Protein AF-A0A2N2S360-F1 (afdb_monomer_lite)

Structure (mmCIF, N/CA/C/O backbone):
data_AF-A0A2N2S360-F1
#
_entry.id   AF-A0A2N2S360-F1
#
loop_
_atom_site.group_PDB
_atom_site.id
_atom_site.type_symbol
_atom_site.label_atom_id
_atom_site.label_alt_id
_atom_site.label_comp_id
_atom_site.label_asym_id
_atom_site.label_entity_id
_atom_site.label_seq_id
_atom_site.pdbx_PDB_ins_code
_atom_site.Cartn_x
_atom_site.Cartn_y
_atom_site.Cartn_z
_atom_site.occupancy
_atom_site.B_iso_or_equiv
_atom_site.auth_seq_id
_atom_site.auth_comp_id
_atom_site.auth_asym_id
_atom_site.auth_atom_id
_atom_site.pdbx_PDB_model_num
ATOM 1 N N . MET A 1 1 ? 21.026 -12.744 -9.551 1.00 46.03 1 MET A N 1
ATOM 2 C CA .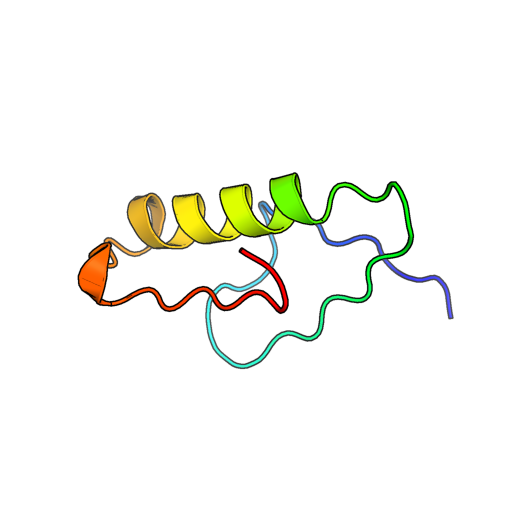 MET A 1 1 ? 19.680 -13.220 -9.937 1.00 46.03 1 MET A CA 1
ATOM 3 C C . MET A 1 1 ? 18.959 -12.044 -10.569 1.00 46.03 1 MET A C 1
ATOM 5 O O . MET A 1 1 ? 19.218 -10.941 -10.101 1.00 46.03 1 MET A O 1
ATOM 9 N N . PRO A 1 2 ? 18.167 -12.211 -11.641 1.00 48.50 2 PRO A N 1
ATOM 10 C CA . PRO A 1 2 ? 17.397 -11.086 -12.159 1.00 48.50 2 PRO A CA 1
ATOM 11 C C . PRO A 1 2 ? 16.459 -10.610 -11.044 1.00 48.50 2 PRO A C 1
ATOM 13 O O . PRO A 1 2 ? 15.764 -11.426 -10.441 1.00 48.50 2 PRO A O 1
ATOM 16 N N . SER A 1 3 ? 16.505 -9.321 -10.717 1.00 57.09 3 SER A N 1
ATOM 17 C CA . SER A 1 3 ? 15.505 -8.699 -9.857 1.00 57.09 3 SER A CA 1
ATOM 18 C C . SER A 1 3 ? 14.205 -8.696 -10.649 1.00 57.09 3 SER A C 1
ATOM 20 O O . SER A 1 3 ? 14.054 -7.911 -11.584 1.00 57.09 3 SER A O 1
ATOM 22 N N . THR A 1 4 ? 13.309 -9.635 -10.358 1.00 68.81 4 THR A N 1
ATOM 23 C CA . THR A 1 4 ? 11.951 -9.567 -10.889 1.00 68.81 4 THR A CA 1
ATOM 24 C C . THR A 1 4 ? 11.329 -8.310 -10.305 1.00 68.81 4 THR A C 1
ATOM 26 O O . THR A 1 4 ? 11.180 -8.211 -9.086 1.00 68.81 4 THR A O 1
ATOM 29 N N . ASP A 1 5 ? 11.039 -7.333 -11.159 1.00 82.00 5 ASP A N 1
ATOM 30 C CA . ASP A 1 5 ? 10.347 -6.124 -10.734 1.00 82.00 5 ASP A CA 1
ATOM 31 C C . ASP A 1 5 ? 9.014 -6.505 -10.077 1.00 82.00 5 ASP A C 1
ATOM 33 O O . ASP A 1 5 ? 8.347 -7.461 -10.482 1.00 82.00 5 ASP A O 1
ATOM 37 N N . LEU A 1 6 ? 8.639 -5.768 -9.032 1.00 89.50 6 LEU A N 1
ATOM 38 C CA . LEU A 1 6 ? 7.365 -5.971 -8.355 1.00 89.50 6 LEU A CA 1
ATOM 39 C C . LEU A 1 6 ? 6.211 -5.730 -9.335 1.00 89.50 6 LEU A C 1
ATOM 41 O O . LEU A 1 6 ? 6.031 -4.609 -9.811 1.00 89.50 6 LEU A O 1
ATOM 45 N N . ASP A 1 7 ? 5.372 -6.741 -9.544 1.00 92.81 7 ASP A N 1
ATOM 46 C CA . ASP A 1 7 ? 4.036 -6.541 -10.100 1.00 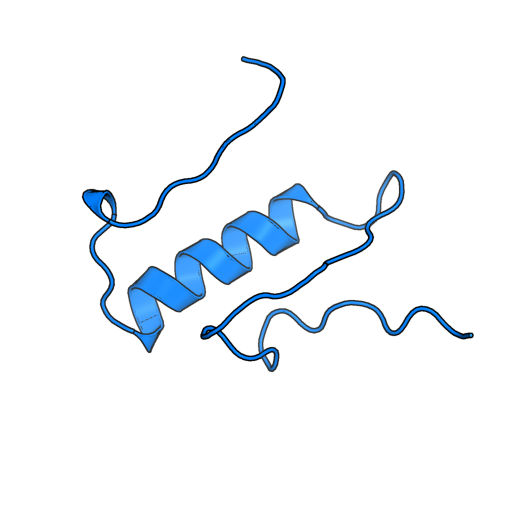92.81 7 ASP A CA 1
ATOM 47 C C . ASP A 1 7 ? 3.054 -6.237 -8.964 1.00 92.81 7 ASP A C 1
ATOM 49 O O . ASP A 1 7 ? 2.614 -7.118 -8.223 1.00 92.81 7 ASP A O 1
ATOM 53 N N . VAL A 1 8 ? 2.719 -4.956 -8.830 1.00 94.69 8 VAL A N 1
ATOM 54 C CA . VAL A 1 8 ? 1.858 -4.446 -7.758 1.00 94.69 8 VAL A CA 1
ATOM 55 C C . VAL A 1 8 ? 0.440 -4.997 -7.825 1.00 94.69 8 VAL A C 1
ATOM 57 O O . VAL A 1 8 ? -0.208 -5.032 -6.786 1.00 94.69 8 VAL A O 1
ATOM 60 N N . PHE A 1 9 ? -0.056 -5.436 -8.985 1.00 94.19 9 PHE A N 1
ATOM 61 C CA . PHE A 1 9 ? -1.442 -5.901 -9.12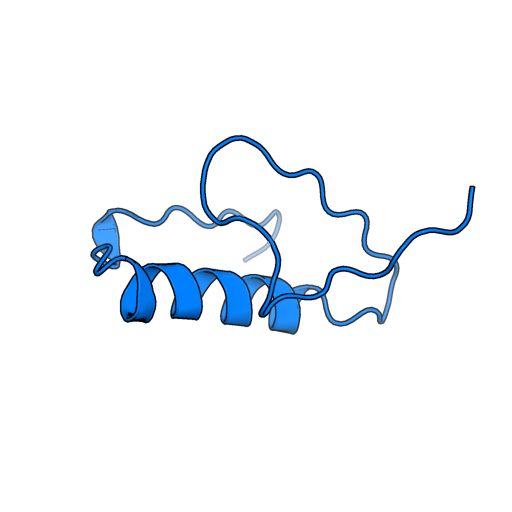2 1.00 94.19 9 PHE A CA 1
ATOM 62 C C . PHE A 1 9 ? -1.611 -7.398 -8.869 1.00 94.19 9 PHE A C 1
ATOM 64 O O . PHE A 1 9 ? -2.719 -7.837 -8.574 1.00 94.19 9 PHE A O 1
ATOM 71 N N . SER A 1 10 ? -0.534 -8.180 -8.962 1.00 93.62 10 SER A N 1
ATOM 72 C CA . SER A 1 10 ? -0.584 -9.633 -8.766 1.00 93.62 10 SER A CA 1
ATOM 73 C C . SER A 1 10 ? 0.142 -10.121 -7.516 1.00 93.62 10 SER A C 1
ATOM 75 O O . SER A 1 10 ? -0.063 -11.267 -7.113 1.00 93.62 10 SER A O 1
ATOM 77 N N . CYS A 1 11 ? 0.957 -9.281 -6.864 1.00 94.19 11 CYS A N 1
ATOM 78 C CA . CYS A 1 11 ? 1.643 -9.694 -5.645 1.00 94.19 11 CYS A CA 1
ATOM 79 C C . CYS A 1 11 ? 0.643 -10.034 -4.518 1.00 94.19 11 CYS A C 1
ATOM 81 O O . CYS A 1 11 ? -0.410 -9.388 -4.414 1.00 94.19 11 CYS A O 1
ATOM 83 N N . PRO A 1 12 ? 0.965 -11.017 -3.656 1.00 94.62 12 PRO A N 1
ATOM 84 C CA . PRO A 1 12 ? 0.158 -11.315 -2.480 1.00 94.62 12 PRO A CA 1
ATOM 85 C C . PRO A 1 12 ? 0.131 -10.119 -1.520 1.00 94.62 12 PRO A C 1
ATOM 87 O O . PRO A 1 12 ? 1.071 -9.322 -1.467 1.00 94.62 12 PRO A O 1
ATOM 90 N N . LEU A 1 13 ? -0.970 -10.000 -0.782 1.00 95.00 13 LEU A N 1
ATOM 91 C CA . LEU A 1 13 ? -1.247 -8.897 0.144 1.00 95.00 13 LEU A CA 1
ATOM 92 C C . LEU A 1 13 ? -1.156 -9.316 1.622 1.00 95.00 13 LEU A C 1
ATOM 94 O O . LEU A 1 13 ? -1.298 -8.488 2.524 1.00 95.00 13 LEU A O 1
ATOM 98 N N . ASP A 1 14 ? -0.917 -10.600 1.872 1.00 93.44 14 ASP A N 1
ATOM 99 C CA . ASP A 1 14 ? -0.750 -11.206 3.183 1.00 93.44 14 ASP A CA 1
ATOM 100 C C . ASP A 1 14 ? 0.705 -11.633 3.439 1.00 93.44 14 ASP A C 1
ATOM 102 O O . ASP A 1 14 ? 1.514 -11.818 2.528 1.00 93.44 14 ASP A O 1
ATOM 106 N N . GLY A 1 15 ? 1.047 -11.783 4.719 1.00 93.19 15 GLY A N 1
ATOM 107 C CA . GLY A 1 15 ? 2.386 -12.183 5.141 1.00 93.19 15 GLY A CA 1
ATOM 108 C C . GLY A 1 15 ? 3.416 -11.051 5.080 1.00 93.19 15 GLY A C 1
ATOM 109 O O . GLY A 1 15 ? 3.108 -9.886 5.326 1.00 93.19 15 GLY A O 1
ATOM 110 N N . ILE A 1 16 ? 4.676 -11.417 4.831 1.00 94.50 16 ILE A N 1
ATOM 111 C CA . ILE A 1 16 ? 5.819 -10.495 4.825 1.00 94.50 16 ILE A CA 1
ATOM 112 C C . ILE A 1 16 ? 6.427 -10.482 3.423 1.00 94.50 16 ILE A C 1
ATOM 114 O O . ILE A 1 16 ? 6.899 -11.512 2.943 1.00 94.50 16 ILE A O 1
ATOM 118 N N . GLY A 1 17 ? 6.457 -9.306 2.793 1.00 91.06 17 GLY A N 1
ATOM 119 C CA . GLY A 1 17 ? 7.101 -9.077 1.500 1.00 91.06 17 GLY A CA 1
ATOM 120 C C . GLY A 1 17 ? 8.297 -8.134 1.620 1.00 91.06 17 GLY A C 1
ATOM 121 O O . GLY A 1 17 ? 8.195 -7.072 2.234 1.00 91.06 17 GLY A O 1
ATOM 122 N N . LEU A 1 18 ? 9.426 -8.503 1.010 1.00 92.44 18 LEU A N 1
ATOM 123 C CA . LEU A 1 18 ? 10.582 -7.623 0.836 1.00 92.44 18 LEU A CA 1
ATOM 124 C C . LEU A 1 18 ? 10.604 -7.117 -0.608 1.00 92.44 18 LEU A C 1
ATOM 126 O O . LEU A 1 18 ? 10.742 -7.906 -1.538 1.00 92.44 18 LEU A O 1
ATOM 130 N N . ILE A 1 19 ? 10.483 -5.803 -0.783 1.00 90.19 19 ILE A N 1
ATOM 131 C CA . ILE A 1 19 ? 10.533 -5.149 -2.093 1.00 90.19 19 ILE A CA 1
ATOM 132 C C . ILE A 1 19 ? 11.828 -4.345 -2.170 1.00 90.19 19 ILE A C 1
ATOM 134 O O . ILE A 1 19 ? 11.989 -3.339 -1.477 1.00 90.19 19 ILE A O 1
ATOM 138 N N . GLU A 1 20 ? 12.748 -4.774 -3.029 1.00 90.12 20 GLU A N 1
ATOM 139 C CA . GLU A 1 20 ? 13.960 -4.018 -3.340 1.00 90.12 20 GLU A CA 1
ATOM 140 C C . GLU A 1 20 ? 13.667 -2.999 -4.445 1.00 90.12 20 GLU A C 1
ATOM 142 O O . GLU A 1 20 ? 13.121 -3.339 -5.493 1.00 90.12 20 GLU A O 1
ATOM 147 N N . ALA A 1 21 ? 14.003 -1.728 -4.218 1.00 87.31 21 ALA A N 1
ATOM 148 C CA . ALA A 1 21 ? 13.676 -0.661 -5.158 1.00 87.31 21 ALA A CA 1
ATOM 149 C C . ALA A 1 21 ? 14.779 0.406 -5.257 1.00 87.31 21 ALA A C 1
ATOM 151 O O . ALA A 1 21 ? 15.000 1.209 -4.341 1.00 87.31 21 ALA A O 1
ATOM 152 N N . SER A 1 22 ? 15.421 0.474 -6.422 1.00 87.81 22 SER A N 1
ATOM 153 C CA . SER A 1 22 ? 16.485 1.432 -6.750 1.00 87.81 22 SER A CA 1
ATOM 154 C C . SER A 1 22 ? 15.961 2.850 -7.016 1.00 87.81 22 SER A C 1
ATOM 156 O O . SER A 1 22 ? 14.756 3.112 -7.065 1.00 87.81 22 SER A O 1
ATOM 158 N N . ALA A 1 23 ? 16.856 3.834 -7.121 1.00 86.50 23 ALA A N 1
ATOM 159 C CA . ALA A 1 23 ? 16.466 5.200 -7.476 1.00 86.50 23 ALA A CA 1
ATOM 160 C C . ALA A 1 23 ? 15.690 5.216 -8.810 1.00 86.50 23 ALA A C 1
ATOM 162 O O . ALA A 1 23 ? 16.096 4.572 -9.769 1.00 86.50 23 ALA A O 1
ATOM 163 N N . GLY A 1 24 ? 14.556 5.924 -8.851 1.00 86.50 24 GLY A N 1
ATOM 164 C CA . GLY A 1 24 ? 13.724 6.033 -10.056 1.00 86.50 24 GLY A CA 1
ATOM 165 C C . GLY A 1 24 ? 12.771 4.863 -10.348 1.00 86.50 24 GLY A C 1
ATOM 166 O O . GLY A 1 24 ? 12.004 4.965 -11.295 1.00 86.50 24 GLY A O 1
ATOM 167 N N . THR A 1 25 ? 12.725 3.796 -9.540 1.00 86.56 25 THR A N 1
ATOM 168 C CA . THR A 1 25 ? 11.892 2.600 -9.820 1.00 86.56 25 THR A CA 1
ATOM 169 C C . THR A 1 25 ? 10.461 2.673 -9.263 1.00 86.56 25 THR A C 1
ATOM 171 O O . THR A 1 25 ? 9.887 1.664 -8.868 1.00 86.56 25 THR A O 1
ATOM 174 N N . GLY A 1 26 ? 9.886 3.873 -9.141 1.00 89.25 26 GLY A N 1
ATOM 175 C CA . GLY A 1 26 ? 8.470 4.015 -8.771 1.00 89.25 26 GLY A CA 1
ATOM 176 C C . GLY A 1 26 ? 8.096 3.637 -7.329 1.00 89.25 26 GLY A C 1
ATOM 177 O O . GLY A 1 26 ? 6.933 3.358 -7.078 1.00 89.25 26 GLY A O 1
ATOM 178 N N . LYS A 1 27 ? 9.025 3.668 -6.359 1.00 92.56 27 LYS A N 1
ATOM 179 C CA . LYS A 1 27 ? 8.765 3.352 -4.930 1.00 92.56 27 LYS A CA 1
ATOM 180 C C . LYS A 1 27 ? 7.448 3.910 -4.381 1.00 92.56 27 LYS A C 1
ATOM 182 O O . LYS A 1 27 ? 6.647 3.162 -3.834 1.00 92.56 27 LYS A O 1
ATOM 187 N N . THR A 1 28 ? 7.226 5.215 -4.537 1.00 93.06 28 THR A N 1
ATOM 188 C CA . THR A 1 28 ? 6.006 5.875 -4.054 1.00 93.06 28 THR A CA 1
ATOM 189 C C . THR A 1 28 ? 4.768 5.343 -4.765 1.00 93.06 28 THR A C 1
ATOM 191 O O . THR A 1 28 ? 3.767 5.075 -4.114 1.00 93.06 28 THR A O 1
ATOM 194 N N . TRP A 1 29 ? 4.852 5.123 -6.080 1.00 94.31 29 TRP A N 1
ATOM 195 C CA . TRP A 1 29 ? 3.765 4.534 -6.860 1.00 94.31 29 TRP A CA 1
ATOM 196 C C . TRP A 1 29 ? 3.439 3.117 -6.369 1.00 94.31 29 TRP A C 1
ATOM 198 O O . TRP A 1 29 ? 2.272 2.819 -6.132 1.00 94.31 29 TRP A O 1
ATOM 208 N N . ASN A 1 30 ? 4.459 2.288 -6.112 1.00 94.50 30 ASN A N 1
ATOM 209 C CA . ASN A 1 30 ? 4.274 0.932 -5.592 1.00 94.50 30 ASN A CA 1
ATOM 210 C C . ASN A 1 30 ? 3.590 0.946 -4.218 1.00 94.50 30 ASN A C 1
ATOM 212 O O . ASN A 1 30 ? 2.620 0.222 -4.014 1.00 94.50 30 ASN A O 1
ATOM 216 N N . ILE A 1 31 ? 4.046 1.801 -3.293 1.00 95.25 31 ILE A N 1
ATOM 217 C CA . ILE A 1 31 ? 3.430 1.939 -1.963 1.00 95.25 31 ILE A CA 1
ATOM 218 C C . ILE A 1 31 ? 1.971 2.400 -2.088 1.00 95.25 31 ILE A C 1
ATOM 220 O O . ILE A 1 31 ? 1.103 1.824 -1.440 1.00 95.25 31 ILE A O 1
ATOM 224 N N . CYS A 1 32 ? 1.677 3.392 -2.936 1.00 96.38 32 CYS A N 1
ATOM 225 C CA . CYS A 1 32 ? 0.307 3.857 -3.165 1.00 96.38 32 CYS A CA 1
ATOM 226 C C . CYS A 1 32 ? -0.589 2.762 -3.756 1.00 96.38 32 CYS A C 1
ATOM 228 O O . CYS A 1 32 ? -1.726 2.611 -3.317 1.00 96.38 32 CYS A O 1
ATOM 230 N N . GLY A 1 33 ? -0.087 1.991 -4.724 1.00 96.81 33 GLY A N 1
ATOM 231 C CA . GLY A 1 33 ? -0.822 0.875 -5.310 1.00 96.81 33 GLY A CA 1
ATOM 232 C C . GLY A 1 33 ? -1.143 -0.196 -4.272 1.00 96.81 33 GLY A C 1
ATOM 233 O O . GLY A 1 33 ? -2.308 -0.537 -4.106 1.00 96.81 33 GLY A O 1
ATOM 234 N N . LEU A 1 34 ? -0.150 -0.645 -3.497 1.00 96.69 34 LEU A N 1
ATOM 235 C CA . LEU A 1 34 ? -0.359 -1.602 -2.403 1.00 96.69 34 LEU A CA 1
ATOM 236 C C . LEU A 1 34 ? -1.360 -1.076 -1.369 1.00 96.69 34 LEU A C 1
ATOM 238 O O . LEU A 1 34 ? -2.258 -1.803 -0.959 1.00 96.69 34 LEU A O 1
ATOM 242 N N . TYR A 1 35 ? -1.256 0.201 -0.995 1.00 97.56 35 TYR A N 1
ATOM 243 C CA . TYR A 1 35 ? -2.192 0.839 -0.072 1.00 97.56 35 TYR A CA 1
ATOM 244 C C . TYR A 1 35 ? -3.630 0.794 -0.603 1.00 97.56 35 TYR A C 1
ATOM 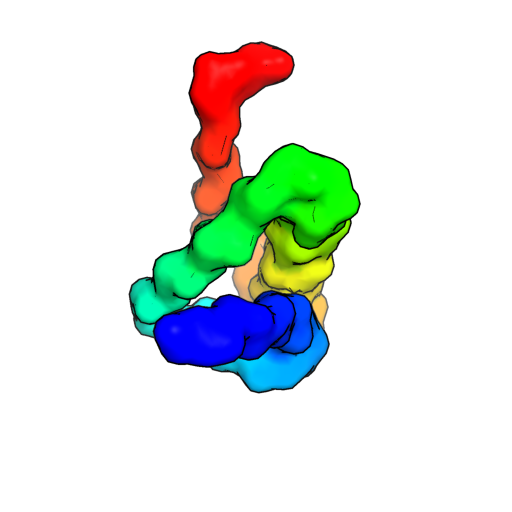246 O O . TYR A 1 35 ? -4.538 0.370 0.106 1.00 97.56 35 TYR A O 1
ATOM 254 N N . LEU A 1 36 ? -3.839 1.172 -1.868 1.00 97.88 36 LEU A N 1
ATOM 255 C CA . LEU A 1 36 ? -5.156 1.125 -2.504 1.00 97.88 36 LEU A CA 1
ATOM 256 C C . LEU A 1 36 ? -5.695 -0.301 -2.610 1.00 97.88 36 LEU A C 1
ATOM 258 O O . LEU A 1 36 ? -6.881 -0.504 -2.375 1.00 97.88 36 LEU A O 1
ATOM 262 N N . ARG A 1 37 ? -4.847 -1.288 -2.915 1.00 97.62 37 ARG A N 1
ATOM 263 C CA . ARG A 1 37 ? -5.262 -2.695 -2.957 1.00 97.62 37 ARG A CA 1
ATOM 264 C C . ARG A 1 37 ? -5.737 -3.183 -1.588 1.00 97.62 37 ARG A C 1
ATOM 266 O O . ARG A 1 37 ? -6.796 -3.794 -1.517 1.00 97.62 37 ARG A O 1
ATOM 273 N N . GLN A 1 38 ? -5.057 -2.823 -0.495 1.00 97.44 38 GLN A N 1
ATOM 274 C CA . GLN A 1 38 ? -5.542 -3.144 0.857 1.00 97.44 38 GLN A CA 1
ATOM 275 C C . GLN A 1 38 ? -6.922 -2.536 1.145 1.00 97.44 38 GLN A C 1
ATOM 277 O O . GLN A 1 38 ? 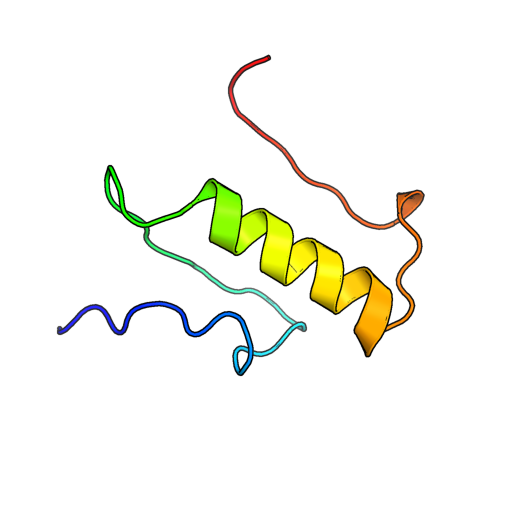-7.774 -3.198 1.734 1.00 97.44 38 GLN A O 1
ATOM 282 N N . LEU A 1 39 ? -7.148 -1.285 0.729 1.00 97.44 39 LEU A N 1
ATOM 283 C CA . LEU A 1 39 ? -8.434 -0.616 0.927 1.00 97.44 39 LEU A CA 1
ATOM 284 C C . LEU A 1 39 ? -9.550 -1.235 0.076 1.00 97.44 39 LEU A C 1
ATOM 286 O O . LEU A 1 39 ? -10.661 -1.407 0.557 1.00 97.44 39 LEU A O 1
ATOM 290 N N . LEU A 1 40 ? -9.277 -1.513 -1.201 1.00 97.56 40 LEU A N 1
ATOM 291 C CA . LEU A 1 40 ? -10.309 -1.840 -2.189 1.00 97.56 40 LEU A CA 1
ATOM 292 C C . LEU A 1 40 ? -10.550 -3.344 -2.345 1.00 97.56 40 LEU A C 1
ATOM 294 O O . LEU A 1 40 ? -11.678 -3.746 -2.611 1.00 97.56 40 LEU A O 1
ATOM 298 N N . GLU A 1 41 ? -9.511 -4.171 -2.210 1.00 97.44 41 GLU A N 1
ATOM 299 C CA . GLU A 1 41 ? -9.615 -5.628 -2.372 1.00 97.44 41 GLU A CA 1
ATOM 300 C C . GLU A 1 41 ? -9.917 -6.329 -1.045 1.00 97.44 41 GLU A C 1
ATOM 302 O O . GLU A 1 41 ? -10.629 -7.331 -1.034 1.00 97.44 41 GLU A O 1
ATOM 307 N N . LEU A 1 42 ? -9.387 -5.809 0.069 1.00 96.00 42 LEU A N 1
ATOM 308 C CA . LEU A 1 42 ? -9.492 -6.433 1.394 1.00 96.00 42 LEU A CA 1
ATOM 309 C C . LEU A 1 42 ? -10.349 -5.638 2.394 1.00 96.00 42 LEU A C 1
ATOM 311 O O . LEU A 1 42 ? -10.474 -6.065 3.540 1.00 96.00 42 LEU A O 1
ATOM 315 N N . ASP A 1 43 ? -10.923 -4.501 1.980 1.00 96.88 43 ASP A N 1
ATOM 316 C CA . ASP A 1 43 ? -11.756 -3.609 2.811 1.00 96.88 43 ASP A CA 1
ATOM 317 C C . ASP A 1 43 ? -11.076 -3.190 4.133 1.00 96.88 43 ASP A C 1
ATOM 319 O O . ASP A 1 43 ? -11.705 -2.988 5.176 1.00 96.88 43 ASP A O 1
ATOM 323 N N . VAL A 1 44 ? -9.740 -3.084 4.118 1.00 97.38 44 VAL A N 1
ATOM 324 C CA . VAL A 1 44 ? -8.981 -2.659 5.296 1.00 97.38 44 VAL A CA 1
ATOM 325 C C . VAL A 1 44 ? -9.249 -1.179 5.532 1.00 97.38 44 VAL A C 1
ATOM 327 O O . VAL A 1 44 ? -9.102 -0.352 4.639 1.00 97.38 44 VAL A O 1
ATOM 330 N N . GLN A 1 45 ? -9.605 -0.808 6.759 1.00 97.19 45 GLN A N 1
ATOM 331 C CA . GLN A 1 45 ? -9.807 0.599 7.094 1.00 97.19 45 GLN A CA 1
ATOM 332 C C . GLN A 1 45 ? -8.478 1.363 7.080 1.00 97.19 45 GLN A C 1
ATOM 334 O O . GLN A 1 45 ? -7.462 0.869 7.563 1.00 97.19 45 GLN A O 1
ATOM 339 N N . VAL A 1 46 ? -8.507 2.622 6.634 1.00 96.62 46 VAL A N 1
ATOM 340 C CA . VAL A 1 46 ? -7.346 3.538 6.611 1.00 96.62 46 VAL A CA 1
ATOM 341 C C . VAL A 1 46 ? -6.570 3.535 7.933 1.00 96.62 46 VAL A C 1
ATOM 343 O O . VAL A 1 46 ? -5.346 3.460 7.928 1.00 96.62 46 VAL A O 1
ATOM 346 N N . GLY A 1 47 ? -7.274 3.569 9.071 1.00 97.06 47 GLY A N 1
ATOM 347 C CA . GLY A 1 47 ? -6.656 3.585 10.404 1.00 97.06 47 GLY A CA 1
ATOM 348 C C . GLY A 1 47 ? -5.944 2.287 10.805 1.00 97.06 47 GLY A C 1
ATOM 349 O O . GLY A 1 47 ? -5.191 2.291 11.774 1.00 97.06 47 GLY A O 1
ATOM 350 N N . ALA A 1 48 ? -6.161 1.193 10.072 1.00 96.94 48 ALA A N 1
ATOM 351 C CA . ALA A 1 48 ? -5.493 -0.089 10.275 1.00 96.94 48 ALA A CA 1
ATOM 352 C C . ALA A 1 48 ? -4.255 -0.274 9.372 1.00 96.94 48 ALA A C 1
ATOM 354 O O . ALA A 1 48 ? -3.545 -1.269 9.514 1.00 96.94 48 ALA A O 1
ATOM 355 N N . LEU A 1 49 ? -3.966 0.672 8.466 1.00 96.56 49 LEU A N 1
ATOM 356 C CA . LEU A 1 49 ? -2.797 0.640 7.584 1.00 96.56 49 LEU A CA 1
ATOM 357 C C . LEU A 1 49 ? -1.697 1.577 8.090 1.00 96.56 49 LEU A C 1
ATOM 359 O O . LEU A 1 49 ? -1.831 2.800 8.046 1.00 96.56 49 LEU A O 1
ATOM 363 N N . LEU A 1 50 ? -0.573 1.001 8.520 1.00 96.56 50 LEU A N 1
ATOM 36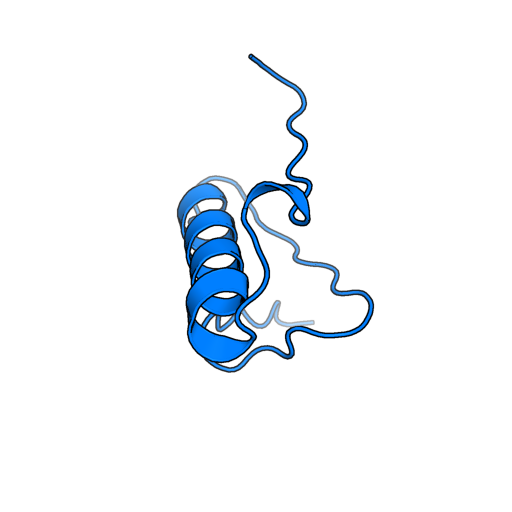4 C CA . LEU A 1 50 ? 0.607 1.750 8.947 1.00 96.56 50 LEU A CA 1
ATOM 365 C C . LEU A 1 50 ? 1.608 1.888 7.793 1.00 96.56 50 LEU A C 1
ATOM 367 O O . LEU A 1 50 ? 2.159 0.898 7.319 1.00 96.56 50 LEU A O 1
ATOM 371 N N . VAL A 1 51 ? 1.892 3.128 7.392 1.00 95.19 51 VAL A N 1
ATOM 372 C CA . VAL A 1 51 ? 2.967 3.465 6.448 1.00 95.19 51 VAL A CA 1
ATOM 373 C C . VAL A 1 51 ? 3.971 4.359 7.166 1.00 95.19 51 VAL A C 1
ATOM 375 O O . VAL A 1 51 ? 3.595 5.382 7.733 1.00 95.19 51 VAL A O 1
ATOM 378 N N . VAL A 1 52 ? 5.246 3.972 7.153 1.00 95.00 52 VAL A N 1
ATOM 379 C CA . VAL A 1 52 ? 6.329 4.704 7.825 1.00 95.00 52 VAL A CA 1
ATOM 380 C C . VAL A 1 52 ? 7.391 5.143 6.822 1.00 95.00 52 VAL A C 1
ATOM 382 O O . VAL A 1 52 ? 7.794 4.378 5.947 1.00 95.00 52 VAL A O 1
ATOM 385 N N . THR A 1 53 ? 7.859 6.382 6.960 1.00 92.31 53 THR A N 1
ATOM 386 C CA . THR A 1 53 ? 8.919 6.981 6.139 1.00 92.31 53 THR A CA 1
ATOM 387 C C . THR A 1 53 ? 10.005 7.572 7.033 1.00 92.31 53 THR A C 1
ATOM 389 O O . THR A 1 53 ? 9.767 7.892 8.195 1.00 92.31 53 THR A O 1
ATOM 392 N N . PHE A 1 54 ? 11.223 7.713 6.504 1.00 92.44 54 PHE A N 1
ATOM 393 C CA . PHE A 1 54 ? 12.353 8.266 7.264 1.00 92.44 54 PHE A CA 1
ATOM 394 C C . PHE A 1 54 ? 12.363 9.806 7.323 1.00 92.44 54 PHE A C 1
ATOM 396 O O . PHE A 1 54 ? 13.070 10.404 8.130 1.00 92.44 54 PHE A O 1
ATOM 403 N N . THR A 1 55 ? 11.579 10.466 6.475 1.00 88.75 55 THR A N 1
ATOM 404 C CA . THR A 1 55 ? 11.502 11.928 6.371 1.00 88.75 55 THR A CA 1
ATOM 405 C C . THR A 1 55 ? 10.080 12.419 6.632 1.00 88.75 55 THR A C 1
ATOM 407 O O . THR A 1 55 ? 9.135 11.629 6.547 1.00 88.75 55 THR A O 1
ATOM 410 N N . ARG A 1 56 ? 9.945 13.719 6.938 1.00 61.25 56 ARG A N 1
ATOM 411 C CA . ARG A 1 56 ? 8.664 14.434 6.808 1.00 61.25 56 ARG A CA 1
ATOM 412 C C . ARG A 1 56 ? 8.251 14.556 5.349 1.00 61.25 56 ARG A C 1
ATOM 414 O O . ARG A 1 56 ? 9.166 14.567 4.492 1.00 61.25 56 ARG A O 1
#

Sequence (56 aa):
MPSTDLDVFSCPLDGIGLIEASAGTGKTWNICGLYLRQLLELDVQVGALLVVTFTR

Secondary structure (DSSP, 8-state):
-------TTTS--SS-------TTS-HHHHHHHHHHHHHHHS---GGG-----S--

pLDDT: mean 90.33, std 11.49, range [46.03, 97.88]

Radius of gyration: 12.25 Å; chains: 1; bounding box: 31×28×23 Å

Foldseek 3Di:
DPQPADPLVPDDLDDDDDHDDDPPSCVVVSVVSSVVCCCPVVVDDPVNDDDDDPDD